Protein AF-A0A945KGB4-F1 (afdb_monomer_lite)

Sequence (87 aa):
FVLDEVVGYLIAVAWVAPLGGQIFAASYGPVAHLTIAFFVFRFFDILKPWPCRQLERLPGGLGIVVDDVAAGVWSWLVMAALYHFFA

Radius of gyration: 13.42 Å; chains: 1; bounding box: 31×23×37 Å

Secondary structure (DSSP, 8-state):
--HHHHHHHHHHTS--GGGTHHHHHHHHHHHHHHHHHHHHHHHHHHH--TTHHHHTTSSSHHHHHHHHHHHHHHHHHHHHHHHHHH-

pLDDT: mean 85.26, std 8.75, range [65.88, 96.62]

Structure (mmCIF, N/CA/C/O backbone):
data_AF-A0A945KGB4-F1
#
_entry.id   AF-A0A945KGB4-F1
#
loop_
_atom_site.group_PDB
_atom_site.id
_atom_site.type_symbol
_atom_site.label_atom_id
_atom_site.label_alt_id
_atom_site.label_comp_id
_atom_site.label_asym_id
_atom_site.label_entity_id
_atom_site.label_seq_id
_atom_site.pdbx_PDB_ins_code
_atom_site.Cartn_x
_atom_site.Cartn_y
_atom_site.Cartn_z
_atom_site.occupancy
_atom_site.B_iso_or_equiv
_atom_site.auth_seq_id
_atom_site.auth_comp_id
_atom_site.auth_asym_id
_atom_site.auth_atom_id
_atom_site.pdbx_PDB_model_num
ATOM 1 N N . PHE A 1 1 ? -3.105 7.629 13.583 1.00 65.88 1 PHE A N 1
ATOM 2 C CA . PHE A 1 1 ? -3.382 8.710 12.637 1.00 65.88 1 PHE A CA 1
ATOM 3 C C . PHE A 1 1 ? -2.361 8.862 11.513 1.00 65.88 1 PHE A C 1
ATOM 5 O O . PHE A 1 1 ? -2.688 9.582 10.594 1.00 65.88 1 PHE A O 1
ATOM 12 N N . VAL A 1 2 ? -1.120 8.359 11.593 1.00 84.25 2 VAL A N 1
ATOM 13 C CA . VAL A 1 2 ? -0.244 8.209 10.394 1.00 84.25 2 VAL A CA 1
ATOM 14 C C . VAL A 1 2 ? 0.354 6.791 10.352 1.00 84.25 2 VAL A C 1
ATOM 16 O O . VAL A 1 2 ? 0.959 6.360 9.378 1.00 84.25 2 VAL A O 1
ATOM 19 N N . LEU A 1 3 ? 0.260 6.066 11.466 1.00 86.19 3 LEU A N 1
ATOM 20 C CA . LEU A 1 3 ? 1.043 4.857 11.719 1.00 86.19 3 LEU A CA 1
ATOM 21 C C . LEU A 1 3 ? 0.290 3.637 11.173 1.00 86.19 3 LEU A C 1
ATOM 23 O O . LEU A 1 3 ? 0.877 2.806 10.503 1.00 86.19 3 LEU A O 1
ATOM 27 N N . ASP A 1 4 ? -1.013 3.608 11.417 1.00 87.31 4 ASP A N 1
ATOM 28 C CA . ASP A 1 4 ? -2.090 2.966 10.662 1.00 87.31 4 ASP A CA 1
ATOM 29 C C . ASP A 1 4 ? -1.875 3.014 9.137 1.00 87.31 4 ASP A C 1
ATOM 31 O O . ASP A 1 4 ? -1.673 1.960 8.530 1.00 87.31 4 ASP A O 1
ATOM 35 N N . GLU A 1 5 ? -1.764 4.200 8.537 1.00 90.94 5 GLU A N 1
ATOM 36 C CA . GLU A 1 5 ? -1.633 4.346 7.083 1.00 90.94 5 GLU A CA 1
ATOM 37 C C . GLU A 1 5 ? -0.282 3.817 6.586 1.00 90.94 5 GLU A C 1
ATOM 39 O O . GLU A 1 5 ? -0.194 3.165 5.543 1.00 90.94 5 GLU A O 1
ATOM 44 N N . VAL A 1 6 ? 0.791 4.068 7.346 1.00 93.25 6 VAL A N 1
ATOM 45 C CA . VAL A 1 6 ? 2.127 3.533 7.045 1.00 93.25 6 VAL A CA 1
ATOM 46 C C . VAL A 1 6 ? 2.120 2.008 7.117 1.00 93.25 6 VAL A C 1
ATOM 48 O O . VAL A 1 6 ? 2.688 1.362 6.241 1.00 93.25 6 VAL A O 1
ATOM 51 N N . VAL A 1 7 ? 1.464 1.415 8.115 1.00 93.06 7 VAL A N 1
ATOM 52 C CA . VAL A 1 7 ? 1.340 -0.043 8.246 1.00 93.06 7 VAL A CA 1
ATOM 53 C C . VAL A 1 7 ? 0.547 -0.621 7.073 1.00 93.06 7 VAL A C 1
ATOM 55 O O . VAL A 1 7 ? 1.005 -1.586 6.461 1.00 93.06 7 VAL A O 1
ATOM 58 N N . GLY A 1 8 ? -0.583 -0.014 6.703 1.00 93.06 8 GLY A N 1
ATOM 59 C CA . GLY A 1 8 ? -1.370 -0.425 5.538 1.00 93.06 8 GLY A CA 1
ATOM 60 C C . GLY A 1 8 ? -0.575 -0.344 4.231 1.00 93.06 8 GLY A C 1
ATOM 61 O O . GLY A 1 8 ? -0.538 -1.301 3.452 1.00 93.06 8 GLY A O 1
ATOM 62 N N . TYR A 1 9 ? 0.152 0.752 4.015 1.00 95.12 9 TYR A N 1
ATOM 63 C CA . TYR A 1 9 ? 0.991 0.927 2.832 1.00 95.12 9 TYR A CA 1
ATOM 64 C C . TYR A 1 9 ? 2.168 -0.061 2.782 1.00 95.12 9 TYR A C 1
ATOM 66 O O . TYR A 1 9 ? 2.472 -0.600 1.717 1.00 95.12 9 TYR A O 1
ATOM 74 N N . LEU A 1 10 ? 2.802 -0.364 3.921 1.00 94.50 10 LEU A N 1
ATOM 75 C CA . LEU A 1 10 ? 3.860 -1.378 3.999 1.00 94.50 10 LEU A CA 1
ATOM 76 C C . LEU A 1 10 ? 3.357 -2.767 3.593 1.00 94.50 10 LEU A C 1
ATOM 78 O O . LEU A 1 10 ? 4.100 -3.517 2.962 1.00 94.50 10 LEU A O 1
ATOM 82 N N . ILE A 1 11 ? 2.098 -3.093 3.898 1.00 94.25 11 ILE A N 1
ATOM 83 C CA . ILE A 1 11 ? 1.452 -4.323 3.422 1.00 94.25 11 ILE A CA 1
ATOM 84 C C . ILE A 1 11 ? 1.238 -4.267 1.907 1.00 94.25 11 ILE A C 1
ATOM 86 O O . ILE A 1 11 ? 1.534 -5.243 1.221 1.00 94.25 11 ILE A O 1
ATOM 90 N N . ALA A 1 12 ? 0.796 -3.129 1.364 1.00 93.12 12 ALA A N 1
ATOM 91 C CA . ALA A 1 12 ? 0.577 -2.972 -0.075 1.00 93.12 12 ALA A CA 1
ATOM 92 C C . ALA A 1 12 ? 1.850 -3.221 -0.911 1.00 93.12 12 ALA A C 1
ATOM 94 O O . ALA A 1 12 ? 1.768 -3.766 -2.013 1.00 93.12 12 ALA A O 1
ATOM 95 N N . VAL A 1 13 ? 3.026 -2.861 -0.382 1.00 92.00 13 VAL A N 1
ATOM 96 C CA . VAL A 1 13 ? 4.338 -3.073 -1.033 1.00 92.00 13 VAL A CA 1
ATOM 97 C C . VAL A 1 13 ? 5.038 -4.367 -0.597 1.00 92.00 13 VAL A C 1
ATOM 99 O O . VAL A 1 13 ? 6.137 -4.671 -1.068 1.00 92.00 13 VAL A O 1
ATOM 102 N N . ALA A 1 14 ? 4.441 -5.139 0.314 1.00 89.69 14 ALA A N 1
ATOM 103 C CA . ALA A 1 14 ? 5.077 -6.317 0.888 1.00 89.69 14 ALA A CA 1
ATOM 104 C C . ALA A 1 14 ? 5.310 -7.414 -0.162 1.00 89.69 14 ALA A C 1
ATOM 106 O O . ALA A 1 14 ? 4.438 -7.732 -0.958 1.00 89.69 14 ALA A O 1
ATOM 107 N N . TRP A 1 15 ? 6.497 -8.020 -0.125 1.00 80.06 15 TRP A N 1
ATOM 108 C CA . TRP A 1 15 ? 6.922 -9.237 -0.834 1.00 80.06 15 TRP A CA 1
ATOM 109 C C . TRP A 1 15 ? 6.092 -9.674 -2.063 1.00 80.06 15 TRP A C 1
ATOM 111 O O . TRP A 1 15 ? 5.371 -10.668 -2.035 1.00 80.06 15 TRP A O 1
ATOM 121 N N . VAL A 1 16 ? 6.264 -8.977 -3.189 1.00 76.38 16 VAL A N 1
ATOM 122 C CA . VAL A 1 16 ? 5.620 -9.326 -4.480 1.00 76.38 16 VAL A CA 1
ATOM 123 C C . VAL A 1 16 ? 6.587 -9.976 -5.480 1.00 76.38 16 VAL A C 1
ATOM 125 O O . VAL A 1 16 ? 6.215 -10.348 -6.590 1.00 76.38 16 VAL A O 1
ATOM 128 N N . ALA A 1 17 ? 7.843 -10.162 -5.066 1.00 72.94 17 ALA A N 1
ATOM 129 C CA . ALA A 1 17 ? 8.935 -10.698 -5.874 1.00 72.94 17 ALA A CA 1
ATOM 130 C C . ALA A 1 17 ? 8.629 -12.035 -6.598 1.00 72.94 17 ALA A C 1
ATOM 132 O O . ALA A 1 17 ? 8.894 -12.101 -7.798 1.00 72.94 17 ALA A O 1
ATOM 133 N N . PRO A 1 18 ? 8.043 -13.069 -5.954 1.00 70.31 18 PRO A N 1
ATOM 134 C CA . PRO A 1 18 ? 7.749 -14.353 -6.602 1.00 70.31 18 PRO A CA 1
ATOM 135 C C . PRO A 1 18 ? 6.599 -14.293 -7.616 1.00 70.31 18 PRO A C 1
ATOM 137 O O . PRO A 1 18 ? 6.394 -15.240 -8.363 1.00 70.31 18 PRO A O 1
ATOM 140 N N . LEU A 1 19 ? 5.835 -13.199 -7.627 1.00 73.56 19 LEU A N 1
ATOM 141 C CA . LEU A 1 19 ? 4.609 -13.034 -8.410 1.00 73.56 19 LEU A CA 1
ATOM 142 C C . LEU A 1 19 ? 4.847 -12.195 -9.678 1.00 73.56 19 LEU A C 1
ATOM 144 O O . LEU A 1 19 ? 3.929 -11.559 -10.178 1.00 73.56 19 LEU A O 1
ATOM 148 N N . GLY A 1 20 ? 6.093 -12.135 -10.160 1.00 73.31 20 GLY A N 1
ATOM 149 C CA . GLY A 1 20 ? 6.504 -11.248 -11.257 1.00 73.31 20 GLY A CA 1
ATOM 150 C C . GLY A 1 20 ? 7.012 -9.879 -10.791 1.00 73.31 20 GLY A C 1
ATOM 151 O O . GLY A 1 20 ? 7.540 -9.109 -11.591 1.00 73.31 20 GLY A O 1
ATOM 152 N N . GLY A 1 21 ? 6.958 -9.582 -9.486 1.00 75.62 21 GLY A N 1
ATOM 153 C CA . GLY A 1 21 ? 7.430 -8.307 -8.940 1.00 75.62 21 GLY A CA 1
ATOM 154 C C . GLY A 1 21 ? 8.922 -8.040 -9.176 1.00 75.62 21 GLY A C 1
ATOM 155 O O . GLY A 1 21 ? 9.310 -6.884 -9.310 1.00 75.62 21 GLY A O 1
ATOM 156 N N . GLN A 1 22 ? 9.763 -9.080 -9.283 1.00 78.12 22 GLN A N 1
ATOM 157 C CA . GLN A 1 22 ? 11.181 -8.917 -9.650 1.00 78.12 22 GLN A CA 1
ATOM 158 C C . GLN A 1 22 ? 11.359 -8.428 -11.089 1.00 78.12 22 GLN A C 1
ATOM 160 O O . GLN A 1 22 ? 12.192 -7.560 -11.339 1.00 78.12 22 GLN A O 1
ATOM 165 N N . ILE A 1 23 ? 10.565 -8.962 -12.020 1.00 80.56 23 ILE A N 1
ATOM 166 C CA . ILE A 1 23 ? 10.604 -8.577 -13.433 1.00 80.56 23 ILE A CA 1
ATOM 167 C C . ILE A 1 23 ? 10.078 -7.151 -13.570 1.00 80.56 23 ILE A C 1
ATOM 169 O O . ILE A 1 23 ? 10.758 -6.302 -14.134 1.00 80.56 23 ILE A O 1
ATOM 173 N N . PHE A 1 24 ? 8.938 -6.841 -12.946 1.00 83.19 24 PHE A N 1
ATOM 174 C CA . PHE A 1 24 ? 8.395 -5.485 -12.943 1.00 83.19 24 PHE A CA 1
ATOM 175 C C . PHE A 1 24 ? 9.382 -4.465 -12.352 1.00 83.19 24 PHE A C 1
ATOM 177 O O . PHE A 1 24 ? 9.611 -3.408 -12.939 1.00 83.19 24 PHE A O 1
ATOM 184 N N . ALA A 1 25 ? 10.012 -4.783 -11.215 1.00 79.62 25 ALA A N 1
ATOM 185 C CA . ALA A 1 25 ? 11.025 -3.921 -10.611 1.00 79.62 25 ALA A CA 1
ATOM 186 C C . ALA A 1 25 ? 12.264 -3.754 -11.509 1.00 79.62 25 ALA A C 1
ATOM 188 O O . ALA A 1 25 ? 12.845 -2.671 -11.527 1.00 79.62 25 ALA A O 1
ATOM 189 N N . ALA A 1 26 ? 12.651 -4.778 -12.274 1.00 82.31 26 ALA A N 1
ATOM 190 C CA . ALA A 1 26 ? 13.736 -4.684 -13.248 1.00 82.31 26 ALA A CA 1
ATOM 191 C C . ALA A 1 26 ? 13.355 -3.847 -14.485 1.00 82.31 26 ALA A C 1
ATOM 193 O O . ALA A 1 26 ? 14.198 -3.121 -15.007 1.00 82.31 26 ALA A O 1
ATOM 194 N N . SER A 1 27 ? 12.099 -3.913 -14.935 1.00 85.81 27 SER A N 1
ATOM 195 C CA . SER A 1 27 ? 11.605 -3.197 -16.119 1.00 85.81 27 SER A CA 1
ATOM 196 C C . SER A 1 27 ? 11.257 -1.729 -15.852 1.00 85.81 27 SER A C 1
ATOM 198 O O . SER A 1 27 ? 11.531 -0.878 -16.695 1.00 85.81 27 SER A O 1
ATOM 200 N N . TYR A 1 28 ? 10.663 -1.419 -14.695 1.00 85.12 28 TYR A N 1
ATOM 201 C CA . TYR A 1 28 ? 10.111 -0.091 -14.376 1.00 85.12 28 TYR A CA 1
ATOM 202 C C . TYR A 1 28 ? 10.775 0.587 -13.167 1.00 85.12 28 TYR A C 1
ATOM 204 O O . TYR A 1 28 ? 10.562 1.775 -12.921 1.00 85.12 28 TYR A O 1
ATOM 212 N N . GLY A 1 29 ? 11.604 -0.140 -12.415 1.00 87.38 29 GLY A N 1
ATOM 213 C CA . GLY A 1 29 ? 12.321 0.376 -11.253 1.00 87.38 29 GLY A CA 1
ATOM 214 C C . GLY A 1 29 ? 11.498 0.408 -9.953 1.00 87.38 29 GLY A C 1
ATOM 215 O O . GLY A 1 29 ? 10.264 0.357 -9.959 1.00 87.38 29 GLY A O 1
ATOM 216 N N . PRO A 1 30 ? 12.173 0.540 -8.795 1.00 86.81 30 PRO A N 1
ATOM 217 C CA . PRO A 1 30 ? 11.527 0.515 -7.480 1.00 86.81 30 PRO A CA 1
ATOM 218 C C . PRO A 1 30 ? 10.629 1.736 -7.216 1.00 86.81 30 PRO A C 1
ATOM 220 O O . PRO A 1 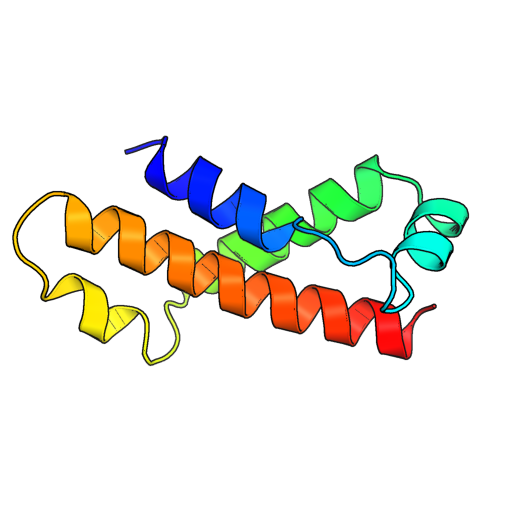30 ? 9.635 1.627 -6.506 1.00 86.81 30 PRO A O 1
ATOM 223 N N . VAL A 1 31 ? 10.932 2.898 -7.805 1.00 90.19 31 VAL A N 1
ATOM 224 C CA . VAL A 1 31 ? 10.121 4.119 -7.627 1.00 90.19 31 VAL A CA 1
ATOM 225 C C . VAL A 1 31 ? 8.738 3.964 -8.259 1.00 90.19 31 VAL A C 1
ATOM 227 O O . VAL A 1 31 ? 7.744 4.372 -7.659 1.00 90.19 31 VAL A O 1
ATOM 230 N N . ALA A 1 32 ? 8.656 3.340 -9.438 1.00 90.12 32 ALA A N 1
ATOM 231 C CA . ALA A 1 32 ? 7.384 3.073 -10.102 1.00 90.12 32 ALA A CA 1
ATOM 232 C C . ALA A 1 32 ? 6.514 2.120 -9.270 1.00 90.12 32 ALA A C 1
ATOM 234 O O . ALA A 1 32 ? 5.339 2.402 -9.055 1.00 90.12 32 ALA A O 1
ATOM 235 N N . HIS A 1 33 ? 7.111 1.053 -8.727 1.00 89.38 33 HIS A N 1
ATOM 236 C CA . HIS A 1 33 ? 6.446 0.112 -7.821 1.00 89.38 33 HIS A CA 1
ATOM 237 C C . HIS A 1 33 ? 5.803 0.820 -6.619 1.00 89.38 33 HIS A C 1
ATOM 239 O O . HIS A 1 33 ? 4.601 0.688 -6.394 1.00 89.38 33 HIS A O 1
ATOM 245 N N . LEU A 1 34 ? 6.595 1.607 -5.882 1.00 92.00 34 LEU A N 1
ATOM 246 C CA . LEU A 1 34 ? 6.132 2.342 -4.701 1.00 92.00 34 LEU A CA 1
ATOM 247 C C . LEU A 1 34 ? 5.029 3.347 -5.061 1.00 92.00 34 LEU A C 1
ATOM 249 O O . LEU A 1 34 ? 4.016 3.448 -4.378 1.00 92.00 34 LEU A O 1
ATOM 253 N N . THR A 1 35 ? 5.193 4.053 -6.180 1.00 93.69 35 THR A N 1
ATOM 254 C CA . THR A 1 35 ? 4.229 5.064 -6.627 1.00 93.69 35 THR A CA 1
ATOM 255 C C . THR A 1 35 ? 2.887 4.436 -7.001 1.00 93.69 35 THR A C 1
ATOM 257 O O . THR A 1 35 ? 1.841 4.912 -6.567 1.00 93.69 35 THR A O 1
ATOM 260 N N . ILE A 1 36 ? 2.893 3.344 -7.771 1.00 93.50 36 ILE A N 1
ATOM 261 C CA . ILE A 1 36 ? 1.662 2.636 -8.147 1.00 93.50 36 ILE A CA 1
ATOM 262 C C . ILE A 1 36 ? 0.992 2.061 -6.896 1.00 93.50 36 ILE A C 1
ATOM 264 O O . ILE A 1 36 ? -0.207 2.263 -6.705 1.00 93.50 36 ILE A O 1
ATOM 268 N N . ALA A 1 37 ? 1.762 1.422 -6.010 1.00 93.75 37 ALA A N 1
ATOM 269 C CA . ALA A 1 37 ? 1.239 0.867 -4.766 1.00 93.75 37 ALA A CA 1
ATOM 270 C C . ALA A 1 37 ? 0.599 1.947 -3.886 1.00 93.75 37 ALA A C 1
ATOM 272 O O . ALA A 1 37 ? -0.432 1.692 -3.272 1.00 93.75 37 ALA A O 1
ATOM 273 N N . PHE A 1 38 ? 1.150 3.166 -3.870 1.00 95.44 38 PHE A N 1
ATOM 274 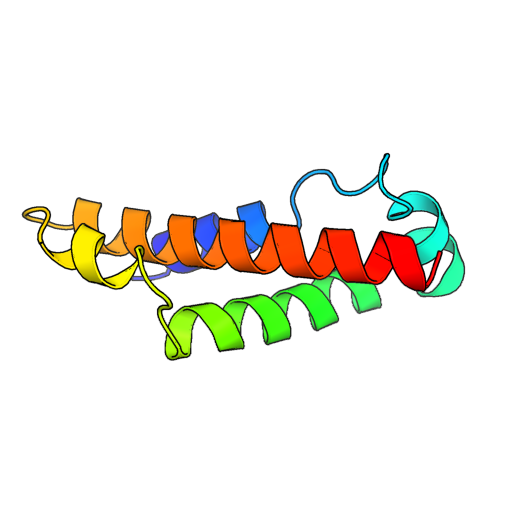C CA . PHE A 1 38 ? 0.596 4.288 -3.113 1.00 95.44 38 PHE A CA 1
ATOM 275 C C . PHE A 1 38 ? -0.792 4.684 -3.622 1.00 95.44 38 PHE A C 1
ATOM 277 O O . PHE A 1 38 ? -1.723 4.821 -2.830 1.00 95.44 38 PHE A O 1
ATOM 284 N N . PHE A 1 39 ? -0.958 4.834 -4.939 1.00 96.62 39 PHE A N 1
ATOM 285 C CA . PHE A 1 39 ? -2.257 5.190 -5.513 1.00 96.62 39 PHE A CA 1
ATOM 286 C C . PHE A 1 39 ? -3.285 4.068 -5.366 1.00 96.62 39 PHE A C 1
ATOM 288 O O . PHE A 1 39 ? -4.444 4.346 -5.060 1.00 96.62 39 PHE A O 1
ATOM 295 N N . VAL A 1 40 ? -2.866 2.811 -5.536 1.00 95.50 40 VAL A N 1
ATOM 296 C CA . VAL A 1 40 ? -3.731 1.642 -5.326 1.00 95.50 40 VAL A CA 1
ATOM 297 C C . VAL A 1 40 ? -4.170 1.557 -3.862 1.00 95.50 40 VAL A C 1
ATOM 299 O O . VAL A 1 40 ? -5.363 1.436 -3.593 1.00 95.50 40 VAL A O 1
ATOM 302 N N . PHE A 1 41 ? -3.239 1.716 -2.919 1.00 95.75 41 PHE A N 1
ATOM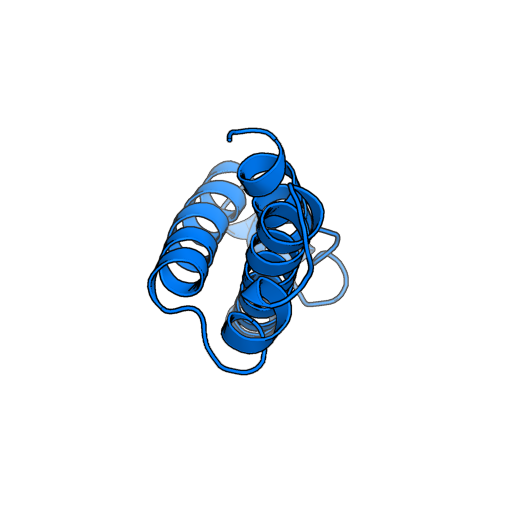 303 C CA . PHE A 1 41 ? -3.548 1.792 -1.493 1.00 95.75 41 PHE A CA 1
ATOM 304 C C . PHE A 1 41 ? -4.528 2.905 -1.176 1.00 95.75 41 PHE A C 1
ATOM 306 O O . PHE A 1 41 ? -5.563 2.654 -0.562 1.00 95.75 41 PHE A O 1
ATOM 313 N N . ARG A 1 42 ? -4.270 4.116 -1.674 1.00 94.62 42 ARG A N 1
ATOM 314 C CA . ARG A 1 42 ? -5.148 5.252 -1.412 1.00 94.62 42 ARG A CA 1
ATOM 315 C C . ARG A 1 42 ? -6.547 5.052 -1.986 1.00 94.62 42 ARG A C 1
ATOM 317 O O . ARG A 1 42 ? -7.524 5.479 -1.380 1.00 94.62 42 ARG A O 1
ATOM 324 N N . PHE A 1 43 ? -6.655 4.389 -3.132 1.00 95.00 43 PHE A N 1
ATOM 325 C CA . PHE A 1 43 ? -7.945 4.019 -3.697 1.00 95.00 43 PHE A CA 1
ATOM 326 C C . PHE A 1 43 ? -8.724 3.079 -2.764 1.00 95.00 43 PHE A C 1
ATOM 328 O O . PHE A 1 43 ? -9.901 3.326 -2.503 1.00 95.00 43 PHE A O 1
ATOM 335 N N . PHE A 1 44 ? -8.082 2.041 -2.221 1.00 93.19 44 PHE A N 1
ATOM 336 C CA . PHE A 1 44 ? -8.739 1.085 -1.324 1.00 93.19 44 PHE A CA 1
ATOM 337 C C . PHE A 1 44 ? -9.041 1.637 0.066 1.00 93.19 44 PHE A C 1
ATOM 339 O O . PHE A 1 44 ? -10.096 1.324 0.613 1.00 93.19 44 PHE A O 1
ATOM 346 N N . ASP A 1 45 ? -8.167 2.485 0.592 1.00 90.00 45 ASP A N 1
ATOM 347 C CA . ASP A 1 45 ? -8.360 3.223 1.840 1.00 90.00 45 ASP A CA 1
ATOM 348 C C . ASP A 1 45 ? -9.580 4.169 1.766 1.00 90.00 45 ASP A C 1
ATOM 350 O O . ASP A 1 45 ? -10.389 4.246 2.687 1.00 90.00 45 ASP A O 1
ATOM 354 N N . ILE A 1 46 ? -9.805 4.819 0.616 1.00 90.94 46 ILE A N 1
ATOM 355 C CA . ILE A 1 46 ? -11.000 5.654 0.395 1.00 90.94 46 ILE A CA 1
ATOM 356 C C . ILE A 1 46 ? -12.252 4.797 0.154 1.00 90.94 46 ILE A C 1
ATOM 358 O O . ILE A 1 46 ? -13.332 5.116 0.657 1.00 90.94 46 ILE A O 1
ATOM 362 N N . LEU A 1 47 ? -12.137 3.732 -0.649 1.00 89.19 47 LEU A N 1
ATOM 363 C CA . LEU A 1 47 ? -13.274 2.893 -1.036 1.00 89.19 47 LEU A CA 1
ATOM 364 C C . LEU A 1 47 ? -13.796 2.045 0.131 1.00 89.19 47 LEU A C 1
ATOM 366 O O . LEU A 1 47 ? -15.003 1.807 0.223 1.00 89.19 47 LEU A O 1
ATOM 370 N N . LYS A 1 48 ? -12.886 1.557 0.981 1.00 80.19 48 LYS A N 1
ATOM 371 C CA . LYS A 1 48 ? -13.132 0.602 2.069 1.00 80.19 48 LYS A CA 1
ATOM 372 C C . LYS A 1 48 ? -14.060 -0.539 1.629 1.00 80.19 48 LYS A C 1
ATOM 374 O O . LYS A 1 48 ? -15.198 -0.642 2.103 1.00 80.19 48 LYS A O 1
ATOM 379 N N . PRO A 1 49 ? -13.634 -1.391 0.677 1.00 78.38 49 PRO A N 1
ATOM 380 C CA . PRO A 1 49 ? -14.451 -2.519 0.253 1.00 78.38 49 PRO A CA 1
ATOM 381 C C . PRO A 1 49 ? -14.739 -3.456 1.432 1.00 78.38 49 PRO A C 1
ATOM 383 O O . PRO A 1 49 ? -13.999 -3.528 2.413 1.00 78.38 49 PRO A O 1
ATOM 386 N N . TRP A 1 50 ? -15.844 -4.191 1.351 1.00 71.94 50 TRP A N 1
ATOM 387 C CA . TRP A 1 50 ? -16.143 -5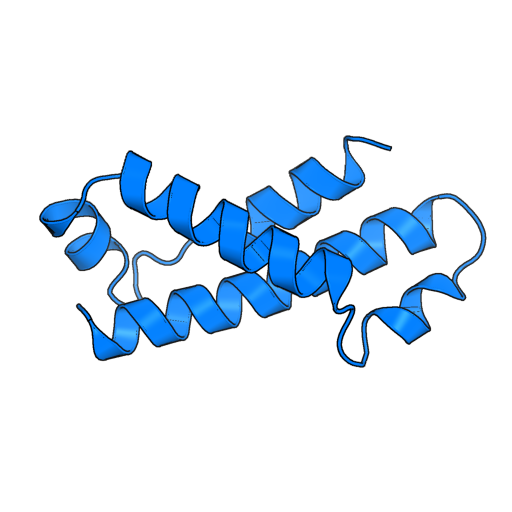.235 2.329 1.00 71.94 50 TRP A CA 1
ATOM 388 C C . TRP A 1 50 ? -14.996 -6.271 2.335 1.00 71.94 50 TRP A C 1
ATOM 390 O O . TRP A 1 50 ? -14.581 -6.673 1.247 1.00 71.94 50 TRP A O 1
ATOM 400 N N . PRO A 1 51 ? -14.450 -6.711 3.491 1.00 66.69 51 PRO A N 1
ATOM 401 C CA . PRO A 1 51 ? -14.948 -6.570 4.865 1.00 66.69 51 PRO A CA 1
ATOM 402 C C . PRO A 1 51 ? -14.352 -5.407 5.693 1.00 66.69 51 PRO A C 1
ATOM 404 O O . PRO A 1 51 ? -14.669 -5.321 6.878 1.00 66.69 51 PRO A O 1
ATOM 407 N N . CYS A 1 52 ? -13.541 -4.504 5.122 1.00 68.06 52 CYS A N 1
ATOM 408 C CA . CYS A 1 52 ? -12.813 -3.455 5.866 1.00 68.06 52 CYS A CA 1
ATOM 409 C C . CYS A 1 52 ? -13.742 -2.606 6.760 1.00 68.06 52 CYS A C 1
ATOM 411 O O . CYS A 1 52 ? -13.545 -2.512 7.969 1.00 68.06 52 CYS A O 1
ATOM 413 N N . ARG A 1 53 ? -14.891 -2.165 6.220 1.00 66.62 53 ARG A N 1
ATOM 414 C CA . ARG A 1 53 ? -15.914 -1.385 6.959 1.00 66.62 53 ARG A CA 1
ATOM 415 C C . ARG A 1 53 ? -16.525 -2.096 8.172 1.00 66.62 53 ARG A C 1
ATOM 417 O O . ARG A 1 53 ? -17.178 -1.457 8.991 1.00 66.62 53 ARG A O 1
ATOM 424 N N . GLN A 1 54 ? -16.399 -3.419 8.284 1.00 69.81 54 GLN A N 1
ATOM 425 C CA . GLN A 1 54 ? -16.875 -4.148 9.465 1.00 69.81 54 GLN A CA 1
ATOM 426 C C . GLN A 1 54 ? -15.866 -4.092 10.619 1.00 69.81 54 GLN A C 1
ATOM 428 O O . GLN A 1 54 ? -16.270 -4.246 11.772 1.00 69.81 54 GLN A O 1
ATOM 433 N N . LEU A 1 55 ? -14.589 -3.841 10.319 1.00 68.75 55 LEU A N 1
ATOM 434 C CA . LEU A 1 55 ? -13.484 -3.803 11.278 1.00 68.75 55 LEU A CA 1
ATOM 435 C C . LEU A 1 55 ? -13.453 -2.484 12.068 1.00 68.75 55 LEU A C 1
ATOM 437 O O . LEU A 1 55 ? -13.035 -2.481 13.223 1.00 68.75 55 LEU A O 1
ATOM 441 N N . GLU A 1 56 ? -14.043 -1.412 11.525 1.00 67.00 56 GLU A N 1
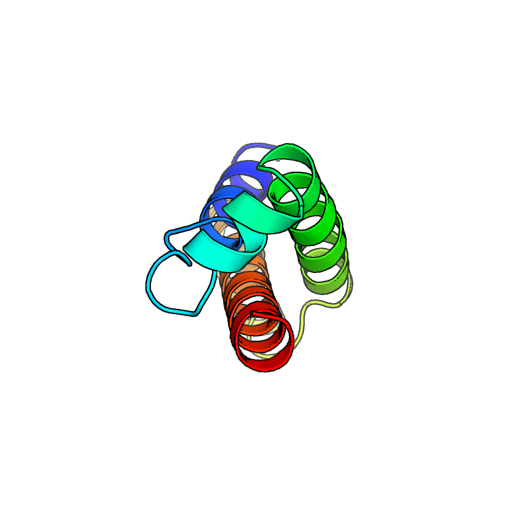ATOM 442 C CA . GLU A 1 56 ? -14.291 -0.145 12.239 1.00 67.00 56 GLU A CA 1
ATOM 443 C C . GLU A 1 56 ? -15.203 -0.311 13.475 1.00 67.00 56 GLU A C 1
ATOM 445 O O . GLU A 1 56 ? -15.261 0.568 14.333 1.00 67.00 56 GLU A O 1
ATOM 450 N N . ARG A 1 57 ? -15.919 -1.440 13.607 1.00 72.81 57 ARG A N 1
ATOM 451 C CA . ARG A 1 57 ? -16.758 -1.736 14.785 1.00 72.81 57 ARG A CA 1
ATOM 452 C C . ARG A 1 57 ? -15.947 -2.153 16.013 1.00 72.81 57 ARG A C 1
ATOM 454 O O . ARG A 1 57 ? -16.526 -2.308 17.089 1.00 72.81 57 ARG A O 1
ATOM 461 N N . LEU A 1 58 ? -14.639 -2.374 15.865 1.00 78.94 58 LEU A N 1
ATOM 462 C CA . LEU A 1 58 ? -13.762 -2.699 16.982 1.00 78.94 58 LEU A CA 1
ATOM 463 C C . LEU A 1 58 ? -13.529 -1.455 17.855 1.00 78.94 58 LEU A C 1
ATOM 465 O O . LEU A 1 58 ? -13.224 -0.383 17.332 1.00 78.94 58 LEU A O 1
ATOM 469 N N . PRO A 1 59 ? -13.656 -1.570 19.187 1.00 73.75 59 PRO A N 1
ATOM 470 C CA . PRO A 1 59 ? -13.502 -0.428 20.075 1.00 73.75 59 PRO A CA 1
ATOM 471 C C . PRO A 1 59 ? -12.047 0.070 20.126 1.00 73.75 59 PRO A C 1
ATOM 473 O O . PRO A 1 59 ? -11.104 -0.710 20.264 1.00 73.75 59 PRO A O 1
ATOM 476 N N . GLY A 1 60 ? -11.878 1.395 20.091 1.00 77.88 60 GLY A N 1
ATOM 477 C CA . GLY A 1 60 ? -10.591 2.078 20.267 1.00 77.88 60 GLY A CA 1
ATOM 478 C C . GLY A 1 60 ? -9.753 2.210 18.988 1.00 77.88 60 GLY A C 1
ATOM 479 O O . GLY A 1 60 ? -10.238 2.017 17.879 1.00 77.88 60 GLY A O 1
ATOM 480 N N . GLY A 1 61 ? -8.466 2.545 19.142 1.00 79.25 61 GLY A N 1
ATOM 481 C CA . GLY A 1 61 ? -7.542 2.767 18.015 1.00 79.25 61 GLY A CA 1
ATOM 482 C C . GLY A 1 61 ? -7.218 1.517 17.183 1.00 79.25 61 GLY A C 1
ATOM 483 O O . GLY A 1 61 ? -6.644 1.636 16.107 1.00 79.25 61 GLY A O 1
ATOM 484 N N . LEU A 1 62 ? -7.609 0.326 17.653 1.00 81.62 62 LEU A N 1
ATOM 485 C CA . LEU A 1 62 ? -7.443 -0.937 16.929 1.00 81.62 62 LEU A CA 1
ATOM 486 C C . LEU A 1 62 ? -8.294 -1.000 15.659 1.00 81.62 62 LEU A C 1
ATOM 488 O O . LEU A 1 62 ? -7.816 -1.509 14.652 1.00 81.62 62 LEU A O 1
ATOM 492 N N . GLY A 1 63 ? -9.523 -0.472 15.689 1.00 82.94 63 GLY A N 1
ATOM 493 C CA . GLY A 1 63 ? -10.398 -0.478 14.514 1.00 82.94 63 GLY A CA 1
ATOM 494 C C . GLY A 1 63 ? -9.806 0.304 13.342 1.00 82.94 63 GLY A C 1
ATOM 495 O O . GLY A 1 63 ? -9.921 -0.134 12.205 1.00 82.94 63 GLY A O 1
ATOM 496 N N . ILE A 1 64 ? -9.102 1.401 13.637 1.00 84.38 64 ILE A N 1
ATOM 497 C CA . ILE A 1 64 ? -8.463 2.258 12.631 1.00 84.38 64 ILE A CA 1
ATOM 498 C C . ILE A 1 64 ? -7.289 1.523 11.969 1.00 84.38 64 ILE A C 1
ATOM 500 O O . ILE A 1 64 ? -7.243 1.392 10.754 1.00 84.38 64 ILE A O 1
ATOM 504 N N . VAL A 1 65 ? -6.380 0.949 12.766 1.00 88.06 65 VAL A N 1
ATOM 505 C CA . VAL A 1 65 ? -5.215 0.219 12.228 1.00 88.06 65 VAL A CA 1
ATOM 506 C C . VAL A 1 65 ? -5.646 -1.003 11.414 1.00 88.06 65 VAL A C 1
ATOM 508 O O . VAL A 1 65 ? -5.056 -1.300 10.381 1.00 88.06 65 VAL A O 1
ATOM 511 N N . VAL A 1 66 ? -6.657 -1.739 11.881 1.00 87.50 66 VAL A N 1
ATOM 512 C CA . VAL A 1 66 ? -7.118 -2.962 11.210 1.00 87.50 66 VAL A CA 1
ATOM 513 C C . VAL A 1 66 ? -7.825 -2.651 9.884 1.00 87.50 66 VAL A C 1
ATOM 515 O O . VAL A 1 66 ? -7.715 -3.440 8.946 1.00 87.50 66 VAL A O 1
ATOM 518 N N . ASP A 1 67 ? -8.512 -1.514 9.784 1.00 87.19 67 ASP A N 1
ATOM 519 C CA . ASP A 1 67 ? -9.130 -1.052 8.539 1.00 87.19 67 ASP A CA 1
ATOM 520 C C . ASP A 1 67 ? -8.072 -0.719 7.469 1.00 87.19 67 ASP A C 1
ATOM 522 O O . ASP A 1 67 ? -8.124 -1.267 6.363 1.00 87.19 67 ASP A O 1
ATOM 526 N N . ASP A 1 68 ? -7.031 0.037 7.832 1.00 89.81 68 ASP A N 1
ATOM 527 C CA . ASP A 1 68 ? -5.912 0.369 6.937 1.00 89.81 68 ASP A CA 1
ATOM 528 C C . ASP A 1 68 ? -5.091 -0.867 6.548 1.00 89.81 68 ASP A C 1
ATOM 530 O O . ASP A 1 68 ? -4.664 -1.019 5.400 1.00 89.81 68 ASP A O 1
ATOM 534 N N . VAL A 1 69 ? -4.903 -1.807 7.480 1.00 91.25 69 VAL A N 1
ATOM 535 C CA . VAL A 1 69 ? -4.298 -3.117 7.199 1.00 91.25 69 VAL A CA 1
ATOM 536 C C . VAL A 1 69 ? -5.110 -3.869 6.147 1.00 91.25 69 VAL A C 1
ATOM 538 O O . VAL A 1 69 ? -4.538 -4.429 5.210 1.00 91.25 69 VAL A O 1
ATOM 541 N N . ALA A 1 70 ? -6.437 -3.872 6.266 1.00 91.19 70 ALA A N 1
ATOM 542 C CA . ALA A 1 70 ? -7.306 -4.545 5.312 1.00 91.19 70 ALA A CA 1
ATOM 543 C C . ALA A 1 70 ? -7.277 -3.863 3.931 1.00 91.19 70 ALA A C 1
ATOM 545 O O . ALA A 1 70 ? -7.213 -4.556 2.911 1.00 91.19 70 ALA A O 1
ATOM 546 N N . ALA A 1 71 ? -7.228 -2.527 3.874 1.00 92.31 71 ALA A N 1
ATOM 547 C CA . ALA A 1 71 ? -6.965 -1.789 2.635 1.00 92.31 71 ALA A CA 1
ATOM 548 C C . ALA A 1 71 ? -5.588 -2.144 2.035 1.00 92.31 71 ALA A C 1
ATOM 550 O O . ALA A 1 71 ? -5.470 -2.354 0.823 1.00 92.31 71 ALA A O 1
ATOM 551 N N . GLY A 1 72 ? -4.562 -2.308 2.875 1.00 94.00 72 GLY A N 1
ATOM 552 C CA . GLY A 1 72 ? -3.236 -2.794 2.489 1.00 94.00 72 GLY A CA 1
ATOM 553 C C . GLY A 1 72 ? -3.269 -4.172 1.826 1.00 94.00 72 GLY A C 1
ATOM 554 O O . GLY A 1 72 ? -2.652 -4.366 0.779 1.00 94.00 72 GLY A O 1
ATOM 555 N N . VAL A 1 73 ? -4.049 -5.115 2.367 1.00 93.44 73 VAL A N 1
ATOM 556 C CA . VAL A 1 73 ? -4.216 -6.463 1.790 1.00 93.44 73 VAL A CA 1
ATOM 557 C C . VAL A 1 73 ? -4.908 -6.416 0.426 1.00 93.44 73 VAL A C 1
ATOM 559 O O . VAL A 1 73 ? -4.449 -7.064 -0.514 1.00 93.44 73 VAL A O 1
ATOM 562 N N . TRP A 1 74 ? -5.980 -5.632 0.280 1.00 93.00 74 TRP A N 1
ATOM 563 C CA . TRP A 1 74 ? -6.640 -5.445 -1.020 1.00 93.00 74 TRP A CA 1
ATOM 564 C C . TRP A 1 74 ? -5.692 -4.875 -2.069 1.00 93.00 74 TRP A C 1
ATOM 566 O O . TRP A 1 74 ? -5.650 -5.340 -3.209 1.00 93.00 74 TRP A O 1
ATOM 576 N N . SER A 1 75 ? -4.886 -3.907 -1.651 1.00 94.56 75 SER A N 1
ATOM 577 C CA . SER A 1 75 ? -3.877 -3.290 -2.501 1.00 94.56 75 SER A CA 1
ATOM 578 C C . SER A 1 75 ? -2.834 -4.303 -2.935 1.00 94.56 75 SER A C 1
ATOM 580 O O . SER A 1 75 ? -2.554 -4.413 -4.123 1.00 94.56 75 SER A O 1
ATOM 582 N N . TRP A 1 76 ? -2.324 -5.101 -1.996 1.00 93.88 76 TRP A N 1
ATOM 583 C CA . TRP A 1 76 ? -1.363 -6.160 -2.278 1.00 93.88 76 TRP A CA 1
ATOM 584 C C . TRP A 1 76 ? -1.890 -7.170 -3.305 1.00 93.88 76 TRP A C 1
ATOM 586 O O . TRP A 1 76 ? -1.180 -7.506 -4.251 1.00 93.88 76 TRP A O 1
ATOM 596 N N . LEU A 1 77 ? -3.154 -7.594 -3.185 1.00 92.50 77 LEU A N 1
ATOM 597 C CA . LEU A 1 77 ? -3.789 -8.500 -4.151 1.00 92.50 77 LEU A CA 1
ATOM 598 C C . LEU A 1 77 ? -3.871 -7.891 -5.556 1.00 92.50 77 LEU A C 1
ATOM 600 O O . LEU A 1 77 ? -3.609 -8.580 -6.543 1.00 92.50 77 LEU A O 1
ATOM 604 N N . VAL A 1 78 ? -4.198 -6.602 -5.664 1.00 92.75 78 VAL A N 1
ATOM 605 C CA . VAL A 1 78 ? -4.222 -5.908 -6.959 1.00 92.75 78 VAL A CA 1
ATOM 606 C C . VAL A 1 78 ? -2.821 -5.741 -7.532 1.00 92.75 78 VAL A C 1
ATOM 608 O O . VAL A 1 78 ? -2.629 -5.994 -8.718 1.00 92.75 78 VAL A O 1
ATOM 611 N N . MET A 1 79 ? -1.832 -5.376 -6.714 1.00 92.44 79 MET A N 1
ATOM 612 C CA . MET A 1 79 ? -0.439 -5.288 -7.158 1.00 92.44 79 MET A CA 1
ATOM 613 C C . MET A 1 79 ? 0.067 -6.651 -7.646 1.00 92.44 79 MET A C 1
ATOM 615 O O . MET A 1 79 ? 0.691 -6.731 -8.700 1.00 92.44 79 MET A O 1
ATOM 619 N N . ALA A 1 80 ? -0.257 -7.732 -6.934 1.00 90.25 80 ALA A N 1
ATOM 620 C CA . ALA A 1 80 ? 0.058 -9.096 -7.344 1.00 90.25 80 ALA A CA 1
ATOM 621 C C . ALA A 1 80 ? -0.588 -9.467 -8.688 1.00 90.25 80 ALA A C 1
ATOM 623 O O . ALA A 1 80 ? 0.086 -10.018 -9.557 1.00 90.25 80 ALA A O 1
ATOM 624 N N . ALA A 1 81 ? -1.867 -9.133 -8.887 1.00 90.25 81 ALA A N 1
ATOM 625 C CA . ALA A 1 81 ? -2.545 -9.355 -10.161 1.00 90.25 81 ALA A CA 1
ATOM 626 C C . ALA A 1 81 ? -1.891 -8.552 -11.295 1.00 90.25 81 ALA A C 1
ATOM 628 O O . ALA A 1 81 ? -1.621 -9.106 -12.357 1.00 90.25 81 ALA A O 1
ATOM 629 N N . LEU A 1 82 ? -1.575 -7.273 -11.064 1.00 89.1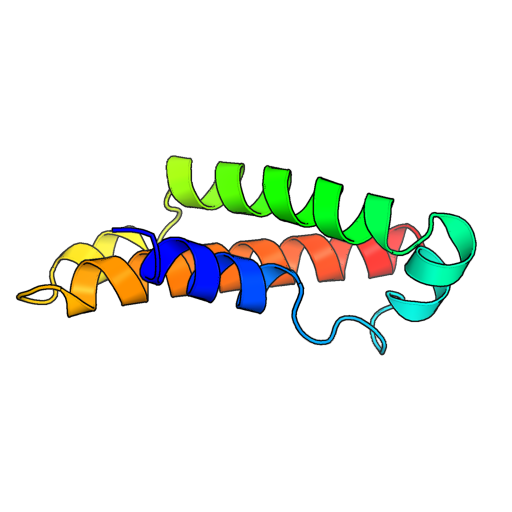9 82 LEU A N 1
ATOM 630 C CA . LEU A 1 82 ? -0.867 -6.435 -12.034 1.00 89.19 82 LEU A CA 1
ATOM 631 C C . LEU A 1 82 ? 0.469 -7.065 -12.439 1.00 89.19 82 LEU A C 1
ATOM 633 O O . LEU A 1 82 ? 0.744 -7.187 -13.628 1.00 89.19 82 LEU A O 1
ATOM 637 N N . TYR A 1 83 ? 1.278 -7.534 -11.490 1.00 88.25 83 TYR A N 1
ATOM 638 C CA . TYR A 1 83 ? 2.533 -8.198 -11.847 1.00 88.25 83 TYR A CA 1
ATOM 639 C C . TYR A 1 83 ? 2.316 -9.492 -12.603 1.00 88.25 83 TYR A C 1
ATOM 641 O O . TYR A 1 83 ? 3.038 -9.739 -13.553 1.00 88.25 83 TYR A O 1
ATOM 649 N N . HIS A 1 84 ? 1.295 -10.273 -12.268 1.00 83.75 84 HIS A N 1
ATOM 650 C CA . HIS A 1 84 ? 1.018 -11.494 -13.011 1.00 83.75 84 HIS A CA 1
ATOM 651 C C . HIS A 1 84 ? 0.662 -11.248 -14.490 1.00 83.75 84 HIS A C 1
ATOM 653 O O . HIS A 1 84 ? 0.982 -12.081 -15.331 1.00 83.75 84 HIS A O 1
ATOM 659 N N . PHE A 1 85 ? 0.010 -10.127 -14.818 1.00 84.00 85 PHE A N 1
ATOM 660 C CA . PHE A 1 85 ? -0.387 -9.809 -16.197 1.00 84.00 85 PHE A CA 1
ATOM 661 C C . PHE A 1 85 ? 0.645 -8.988 -16.986 1.00 84.00 85 PHE A C 1
ATOM 663 O O . PHE A 1 85 ? 0.612 -9.018 -18.215 1.00 84.00 85 PHE A O 1
ATOM 670 N N . PHE A 1 86 ? 1.513 -8.229 -16.310 1.00 77.06 86 PHE A N 1
ATOM 671 C CA . PHE A 1 86 ? 2.449 -7.283 -16.939 1.00 77.06 86 PHE A CA 1
ATOM 672 C C . PHE A 1 86 ? 3.941 -7.640 -16.765 1.00 77.06 86 PHE A C 1
ATOM 674 O O . PHE A 1 86 ? 4.784 -6.900 -17.278 1.00 77.06 86 PHE A O 1
ATOM 681 N N . ALA A 1 87 ? 4.271 -8.716 -16.042 1.00 69.19 87 ALA A N 1
ATOM 682 C CA . ALA A 1 87 ? 5.620 -9.292 -15.936 1.00 69.19 87 ALA A CA 1
ATOM 683 C C . ALA A 1 87 ? 5.806 -10.468 -16.901 1.00 69.19 87 ALA A C 1
ATOM 685 O O . ALA A 1 87 ? 6.946 -10.631 -17.387 1.00 69.19 87 ALA A O 1
#

Foldseek 3Di:
DVVLLVLLLCLLLPDLCVLQVVVVCVVPNPVVSSVLSNVQLVVCLVVQPPPLVVLCPDPDPRSSSSSSNVSSNSSNVVSSVCSNVPD